Protein AF-A0A7W4VSQ4-F1 (afdb_monomer_lite)

Structure (mmCIF, N/CA/C/O backbone):
data_AF-A0A7W4VSQ4-F1
#
_entry.id   AF-A0A7W4VSQ4-F1
#
loop_
_atom_site.group_PDB
_atom_site.id
_atom_site.type_symbol
_atom_site.label_atom_id
_atom_site.label_alt_id
_atom_site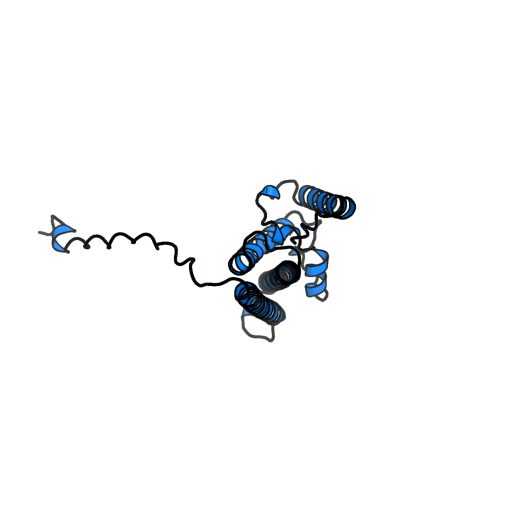.label_comp_id
_atom_site.label_asym_id
_atom_site.label_entity_id
_atom_site.label_seq_id
_atom_site.pdbx_PDB_ins_code
_atom_site.Cartn_x
_atom_site.Cartn_y
_atom_site.Cartn_z
_atom_site.occupancy
_atom_site.B_iso_or_equiv
_atom_site.auth_seq_id
_atom_site.auth_comp_id
_atom_site.auth_asym_id
_atom_site.auth_atom_id
_atom_site.pdbx_PDB_model_num
ATOM 1 N N . MET A 1 1 ? -12.168 12.370 25.755 1.00 36.06 1 MET A N 1
ATOM 2 C CA . MET A 1 1 ? -11.451 13.611 25.397 1.00 36.06 1 MET A CA 1
ATOM 3 C C . MET A 1 1 ? -10.663 13.286 24.144 1.00 36.06 1 MET A C 1
ATOM 5 O O . MET A 1 1 ? -9.810 12.415 24.211 1.00 36.06 1 MET A O 1
ATOM 9 N N . SER A 1 2 ? -11.060 13.847 23.003 1.00 39.19 2 SER A N 1
ATOM 10 C CA . SER A 1 2 ? -10.491 13.521 21.693 1.00 39.19 2 SER A CA 1
ATOM 11 C C . SER A 1 2 ? -9.323 14.455 21.407 1.00 39.19 2 SER A C 1
ATOM 13 O O . SER A 1 2 ? -9.535 15.639 21.157 1.00 39.19 2 SER A O 1
ATOM 15 N N . GLU A 1 3 ? -8.096 13.945 21.452 1.00 37.25 3 GLU A N 1
ATOM 16 C CA . GLU A 1 3 ? -6.948 14.666 20.909 1.00 37.25 3 GLU A CA 1
ATOM 17 C C . GLU A 1 3 ? -6.975 14.516 19.388 1.00 37.25 3 GLU A C 1
ATOM 19 O O . GLU A 1 3 ? -6.529 13.525 18.817 1.00 37.25 3 GLU A O 1
ATOM 24 N N . SER A 1 4 ? -7.555 15.512 18.719 1.00 39.81 4 SER A N 1
ATOM 25 C CA . SER A 1 4 ? -7.281 15.776 17.310 1.00 39.81 4 SER A CA 1
ATOM 26 C C . SER A 1 4 ? -5.786 16.070 17.189 1.00 39.81 4 SER A C 1
ATOM 28 O O . SER A 1 4 ? -5.358 17.202 17.416 1.00 39.81 4 SER A O 1
ATOM 30 N N . THR A 1 5 ? -4.973 15.056 16.888 1.00 46.69 5 THR A N 1
ATOM 31 C CA . THR A 1 5 ? -3.550 15.247 16.596 1.00 46.69 5 THR A CA 1
ATOM 32 C C . THR A 1 5 ? -3.433 15.963 15.256 1.00 46.69 5 THR A C 1
ATOM 34 O O . THR A 1 5 ? -3.358 15.342 14.198 1.00 46.69 5 THR A O 1
ATOM 37 N N . THR A 1 6 ? -3.491 17.291 15.306 1.00 44.62 6 THR A N 1
ATOM 38 C CA . THR A 1 6 ? -3.184 18.159 14.173 1.00 44.62 6 THR A CA 1
ATOM 39 C C . THR A 1 6 ? -1.747 17.854 13.747 1.00 44.62 6 THR A C 1
ATOM 41 O O . THR A 1 6 ? -0.862 17.898 14.609 1.00 44.62 6 THR A O 1
ATOM 44 N N . PRO A 1 7 ? -1.489 17.505 12.475 1.00 54.62 7 PRO A N 1
ATOM 45 C CA . PRO A 1 7 ? -0.131 17.256 12.017 1.00 54.62 7 PRO A CA 1
ATOM 46 C C . PRO A 1 7 ? 0.726 18.492 12.294 1.00 54.62 7 PRO A C 1
ATOM 48 O O . PRO A 1 7 ? 0.293 19.632 12.106 1.00 54.62 7 PRO A O 1
ATOM 51 N N . THR A 1 8 ? 1.935 18.270 12.799 1.00 66.69 8 THR A N 1
ATOM 52 C CA . THR A 1 8 ? 2.868 19.365 13.078 1.00 66.69 8 THR A CA 1
ATOM 53 C C . THR A 1 8 ? 3.244 20.083 11.782 1.00 66.69 8 THR A C 1
ATOM 55 O O . THR A 1 8 ? 3.234 19.498 10.699 1.00 66.69 8 THR A O 1
ATOM 58 N N . TYR A 1 9 ? 3.622 21.358 11.882 1.00 52.44 9 TYR A N 1
ATOM 59 C CA . TYR A 1 9 ? 4.008 22.170 10.721 1.00 52.44 9 TYR A CA 1
ATOM 60 C C . TYR A 1 9 ? 5.146 21.530 9.899 1.00 52.44 9 TYR A C 1
ATOM 62 O O . TYR A 1 9 ? 5.169 21.636 8.678 1.00 52.44 9 TYR A O 1
ATOM 70 N N . ALA A 1 10 ? 6.055 20.808 10.565 1.00 56.34 10 ALA A N 1
ATOM 71 C CA . ALA A 1 10 ? 7.127 20.049 9.923 1.00 56.34 10 ALA A CA 1
ATOM 72 C C . ALA A 1 10 ? 6.601 18.847 9.116 1.00 56.34 10 ALA A C 1
ATOM 74 O O . ALA A 1 10 ? 7.018 18.643 7.982 1.00 56.34 10 ALA A O 1
ATOM 75 N N . GLN A 1 11 ? 5.636 18.097 9.657 1.00 60.97 11 GLN A N 1
ATOM 76 C CA . GLN A 1 11 ? 5.004 16.974 8.953 1.00 60.97 11 GLN A CA 1
ATOM 77 C C . GLN A 1 11 ? 4.194 17.444 7.739 1.00 60.97 11 GLN A C 1
ATOM 79 O O . GLN A 1 11 ? 4.198 16.784 6.705 1.00 60.97 11 GLN A O 1
ATOM 84 N N . LEU A 1 12 ? 3.537 18.604 7.844 1.00 58.97 12 LEU A N 1
ATOM 85 C CA . LEU A 1 12 ? 2.846 19.233 6.717 1.00 58.97 12 LEU A CA 1
ATOM 86 C C . LEU A 1 12 ? 3.823 19.684 5.627 1.00 58.97 12 LEU A C 1
ATOM 88 O O . LEU A 1 12 ? 3.549 19.470 4.452 1.00 58.97 12 LEU A O 1
ATOM 92 N N . ALA A 1 13 ? 4.966 20.265 5.994 1.00 62.06 13 ALA A N 1
ATOM 93 C CA . ALA A 1 13 ? 5.985 20.669 5.028 1.00 62.06 13 ALA A CA 1
ATOM 94 C C . ALA A 1 13 ? 6.596 19.465 4.289 1.00 62.06 13 ALA A C 1
ATOM 96 O O . ALA A 1 13 ? 6.745 19.516 3.071 1.00 62.06 13 ALA A O 1
ATOM 97 N N . GLU A 1 14 ? 6.894 18.370 4.997 1.00 70.94 14 GLU A N 1
ATOM 98 C CA . GLU A 1 14 ? 7.365 17.121 4.378 1.00 70.94 14 GLU A CA 1
ATOM 99 C C . GLU A 1 14 ? 6.318 16.516 3.434 1.00 70.94 14 GLU A C 1
ATOM 101 O O . GLU A 1 14 ? 6.655 16.073 2.337 1.00 70.94 14 GLU A O 1
ATOM 106 N N . TYR A 1 15 ? 5.045 16.527 3.834 1.00 64.88 15 TYR A N 1
ATOM 107 C CA . TYR A 1 15 ? 3.945 16.026 3.013 1.00 64.88 15 TYR A CA 1
ATOM 108 C C . TYR A 1 15 ? 3.733 16.868 1.749 1.00 64.88 15 TYR A C 1
ATOM 110 O O . TYR A 1 15 ? 3.623 16.325 0.656 1.00 64.88 15 TYR A O 1
ATOM 118 N N . LEU A 1 16 ? 3.748 18.198 1.869 1.00 67.50 16 LEU A N 1
ATOM 119 C CA . LEU A 1 16 ? 3.624 19.098 0.721 1.00 67.50 16 LEU A CA 1
ATOM 120 C C . LEU A 1 16 ? 4.821 18.988 -0.229 1.00 67.50 16 LEU A C 1
ATOM 122 O O . LEU A 1 16 ? 4.633 19.023 -1.441 1.00 67.50 16 LEU A O 1
ATOM 126 N N . ALA A 1 17 ? 6.036 18.814 0.298 1.00 73.69 17 ALA A N 1
ATOM 127 C CA . ALA A 1 17 ? 7.220 18.566 -0.521 1.00 73.69 17 ALA A CA 1
ATOM 128 C C . ALA A 1 17 ? 7.110 17.239 -1.287 1.00 73.69 17 ALA A C 1
ATOM 130 O O . ALA A 1 17 ? 7.460 17.181 -2.462 1.00 73.69 17 ALA A O 1
ATOM 131 N N . TYR A 1 18 ? 6.571 16.199 -0.647 1.00 71.88 18 TYR A N 1
ATOM 132 C CA . TYR A 1 18 ? 6.299 14.918 -1.295 1.00 71.88 18 TYR A CA 1
ATOM 133 C C . TYR A 1 18 ? 5.251 15.041 -2.409 1.00 71.88 18 TYR A C 1
ATOM 135 O O . TYR A 1 18 ? 5.489 14.571 -3.518 1.00 71.88 18 TYR A O 1
ATOM 143 N N . LEU A 1 19 ? 4.130 15.726 -2.161 1.00 69.06 19 LEU A N 1
ATOM 144 C CA . LEU A 1 19 ? 3.108 15.964 -3.188 1.00 69.06 19 LEU A CA 1
ATOM 145 C C . LEU A 1 19 ? 3.643 16.795 -4.360 1.00 69.06 19 LEU A C 1
ATOM 147 O O . LEU A 1 19 ? 3.377 16.469 -5.512 1.00 69.06 19 LEU A O 1
ATOM 151 N N . ALA A 1 20 ? 4.433 17.835 -4.081 1.00 70.44 20 ALA A N 1
ATOM 152 C CA . ALA A 1 20 ? 5.068 18.639 -5.121 1.00 70.44 20 ALA A CA 1
ATOM 153 C C . ALA A 1 20 ? 6.038 17.803 -5.969 1.00 70.44 20 ALA A C 1
ATOM 155 O O . ALA A 1 20 ? 6.054 17.934 -7.189 1.00 70.44 20 ALA A O 1
ATOM 156 N N . GLN A 1 21 ? 6.797 16.905 -5.336 1.00 73.75 21 GLN A N 1
ATOM 157 C CA . GLN A 1 21 ? 7.674 15.974 -6.038 1.00 73.75 21 GLN A CA 1
ATOM 158 C C . GLN A 1 21 ? 6.876 15.004 -6.925 1.00 73.75 21 GLN A C 1
ATOM 160 O O . GLN A 1 21 ? 7.258 14.779 -8.068 1.00 73.75 21 GLN A O 1
ATOM 165 N N . LEU A 1 22 ? 5.748 14.467 -6.445 1.00 67.56 22 LEU A N 1
ATOM 166 C CA . LEU A 1 22 ? 4.870 13.605 -7.248 1.00 67.56 22 LEU A CA 1
ATOM 167 C C . LEU A 1 22 ? 4.253 14.342 -8.448 1.00 67.56 22 LEU A C 1
ATOM 169 O O . LEU A 1 22 ? 4.159 13.773 -9.537 1.00 67.56 22 LEU A O 1
ATOM 173 N N . ALA A 1 23 ? 3.849 15.600 -8.266 1.00 69.00 23 ALA A N 1
ATOM 174 C CA . ALA A 1 23 ? 3.299 16.425 -9.340 1.00 69.00 23 ALA A CA 1
ATOM 175 C C . ALA A 1 23 ? 4.349 16.729 -10.425 1.00 69.00 23 ALA A C 1
ATOM 177 O O . ALA A 1 23 ? 4.034 16.686 -11.614 1.00 69.00 23 ALA A O 1
ATOM 178 N N . ASP A 1 24 ? 5.596 16.984 -10.016 1.00 73.00 24 ASP A N 1
ATOM 179 C CA . ASP A 1 24 ? 6.728 17.213 -10.922 1.00 73.00 24 ASP A CA 1
ATOM 180 C C . ASP A 1 24 ? 7.082 15.941 -11.712 1.00 73.00 24 ASP A C 1
ATOM 182 O O . ASP A 1 24 ? 7.164 15.972 -12.938 1.00 73.00 24 ASP A O 1
ATOM 186 N N . ILE A 1 25 ? 7.169 14.793 -11.027 1.00 67.56 25 ILE A N 1
ATOM 187 C CA . ILE A 1 25 ? 7.452 13.481 -11.636 1.00 67.56 25 ILE A CA 1
ATOM 188 C C . ILE A 1 25 ? 6.402 13.097 -12.685 1.00 67.56 25 ILE A C 1
ATOM 190 O O . ILE A 1 25 ? 6.727 12.600 -13.762 1.00 67.56 25 ILE A O 1
ATOM 194 N N . THR A 1 26 ? 5.125 13.302 -12.370 1.00 64.12 26 THR A N 1
ATOM 195 C CA . THR A 1 26 ? 4.031 12.927 -13.275 1.00 64.12 26 THR A CA 1
ATOM 196 C C . THR A 1 26 ? 3.826 13.934 -14.402 1.00 64.12 26 THR A C 1
ATOM 198 O O . THR A 1 26 ? 2.997 13.689 -15.273 1.00 64.12 26 THR A O 1
ATOM 201 N N . GLY A 1 27 ? 4.522 15.078 -14.400 1.00 65.06 27 GLY A N 1
ATOM 202 C CA . GLY A 1 27 ? 4.295 16.155 -15.366 1.00 65.06 27 GLY A CA 1
ATOM 203 C C . GLY A 1 27 ? 2.845 16.661 -15.383 1.00 65.06 27 GLY A C 1
ATOM 204 O O . GLY A 1 27 ? 2.387 17.164 -16.409 1.00 65.06 27 GLY A O 1
ATOM 205 N N . GLY A 1 28 ? 2.100 16.474 -14.285 1.00 65.00 28 GLY A N 1
ATOM 206 C CA . GLY A 1 28 ? 0.665 16.761 -14.200 1.00 65.00 28 GLY A CA 1
ATOM 207 C C . GLY A 1 28 ? -0.257 15.752 -14.901 1.00 65.00 28 GLY A C 1
ATOM 208 O O . GLY A 1 28 ? -1.430 16.053 -15.099 1.00 65.00 28 GLY A O 1
ATOM 209 N N . LEU A 1 29 ? 0.239 14.570 -15.289 1.00 61.88 29 LEU A N 1
ATOM 210 C CA . LEU A 1 29 ? -0.570 13.505 -15.905 1.00 61.88 29 LEU A CA 1
ATOM 211 C C . LEU A 1 29 ? -1.541 12.832 -14.925 1.00 61.88 29 LEU A C 1
ATOM 213 O O . LEU A 1 29 ? -2.496 12.192 -15.362 1.00 61.88 29 LEU A O 1
ATOM 217 N N . VAL A 1 30 ? -1.299 12.964 -13.620 1.00 65.38 30 VAL A N 1
ATOM 218 C CA . VAL A 1 30 ? -2.149 12.410 -12.563 1.00 65.38 30 VAL A CA 1
ATOM 219 C C . VAL A 1 30 ? -2.664 13.553 -11.703 1.00 65.38 30 VAL A C 1
ATOM 221 O O . VAL A 1 30 ? -1.874 14.323 -11.157 1.00 65.38 30 VAL A O 1
ATOM 224 N N . ASP A 1 31 ? -3.987 13.646 -11.573 1.00 72.06 31 ASP A N 1
ATOM 225 C CA . ASP A 1 31 ? -4.608 14.575 -10.638 1.00 72.06 31 ASP A CA 1
ATOM 226 C C . ASP A 1 31 ? -4.473 14.016 -9.215 1.00 72.06 31 ASP A C 1
ATOM 228 O O . ASP A 1 31 ? -5.131 13.046 -8.830 1.00 72.06 31 ASP A O 1
ATOM 232 N N . LEU A 1 32 ? -3.543 14.584 -8.444 1.00 70.06 32 LEU A N 1
ATOM 233 C CA . LEU A 1 32 ? -3.287 14.152 -7.070 1.00 70.06 32 LEU A CA 1
ATOM 234 C C . LEU A 1 32 ? -4.458 14.488 -6.136 1.00 70.06 32 LEU A C 1
ATOM 236 O O . LEU A 1 32 ? -4.583 13.842 -5.094 1.00 70.06 32 LEU A O 1
ATOM 240 N N . ASP A 1 33 ? -5.323 15.441 -6.505 1.00 72.19 33 ASP A N 1
ATOM 241 C CA . ASP A 1 33 ? -6.517 15.784 -5.725 1.00 72.19 33 ASP A CA 1
ATOM 242 C C . ASP A 1 33 ? -7.585 14.674 -5.803 1.00 72.19 33 ASP A C 1
ATOM 244 O O . ASP A 1 33 ? -8.390 14.521 -4.879 1.00 72.19 33 ASP A O 1
ATOM 248 N N . ASP A 1 34 ? -7.542 13.840 -6.848 1.00 77.50 34 ASP A N 1
ATOM 249 C CA . ASP A 1 34 ? -8.420 12.676 -7.025 1.00 77.50 34 ASP A CA 1
ATOM 250 C C . ASP A 1 34 ? -7.911 11.414 -6.300 1.00 77.50 34 ASP A C 1
ATOM 252 O O . ASP A 1 34 ? -8.609 10.391 -6.227 1.00 77.50 34 ASP A O 1
ATOM 256 N N . MET A 1 35 ? -6.696 11.454 -5.743 1.00 79.81 35 MET A N 1
ATOM 257 C CA . MET A 1 35 ? -6.125 10.313 -5.034 1.00 79.81 35 MET A CA 1
ATOM 258 C C . MET A 1 35 ? -6.714 10.144 -3.634 1.00 79.81 35 MET A C 1
ATOM 260 O O . MET A 1 35 ? -6.972 11.094 -2.892 1.00 79.81 35 MET A O 1
ATOM 264 N N . ARG A 1 36 ? -6.874 8.883 -3.223 1.00 81.88 36 ARG A N 1
ATOM 265 C CA . ARG A 1 36 ? -7.340 8.552 -1.874 1.00 81.88 36 ARG A CA 1
ATOM 266 C C . ARG A 1 36 ? -6.368 9.058 -0.793 1.00 81.88 36 ARG A C 1
ATOM 268 O O . ARG A 1 36 ? -5.167 8.796 -0.903 1.00 81.88 36 ARG A O 1
ATOM 275 N N . PRO A 1 37 ? -6.851 9.685 0.303 1.00 82.00 37 PRO A N 1
ATOM 276 C CA . PRO A 1 37 ? -5.986 10.238 1.351 1.00 82.00 37 PRO A CA 1
ATOM 277 C C . PRO A 1 37 ? -5.006 9.224 1.954 1.00 82.00 37 PRO A C 1
ATOM 279 O O . PRO A 1 37 ? -3.841 9.547 2.168 1.00 82.00 37 PRO A O 1
ATOM 282 N N . LEU A 1 38 ? -5.453 7.982 2.180 1.00 82.94 38 LEU A N 1
ATOM 283 C CA . LEU A 1 38 ? -4.597 6.907 2.698 1.00 82.94 38 LEU A CA 1
ATOM 284 C C . LEU A 1 38 ? -3.517 6.472 1.701 1.00 82.94 38 LEU A C 1
ATOM 286 O O . LEU A 1 38 ? -2.456 5.999 2.105 1.00 82.94 38 LEU A O 1
ATOM 290 N N . ALA A 1 39 ? -3.780 6.620 0.404 1.00 82.81 39 ALA A N 1
ATOM 291 C CA . ALA A 1 39 ? -2.828 6.279 -0.640 1.00 82.81 39 ALA A CA 1
ATOM 292 C C . ALA A 1 39 ? -1.639 7.255 -0.606 1.00 82.81 39 ALA A C 1
ATOM 294 O O . ALA A 1 39 ? -0.486 6.830 -0.639 1.00 82.81 39 ALA A O 1
ATOM 295 N N . LEU A 1 40 ? -1.912 8.551 -0.427 1.00 82.25 40 LEU A N 1
ATOM 296 C CA . LEU A 1 40 ? -0.892 9.605 -0.351 1.00 82.25 40 LEU A CA 1
ATOM 297 C C . LEU A 1 40 ? 0.047 9.470 0.862 1.00 82.25 40 LEU A C 1
ATOM 299 O O . LEU A 1 40 ? 1.135 10.042 0.874 1.00 82.25 40 LEU A O 1
ATOM 303 N N . GLU A 1 41 ? -0.332 8.692 1.877 1.00 84.12 41 GLU A N 1
ATOM 304 C CA . GLU A 1 41 ? 0.523 8.394 3.033 1.00 84.12 41 GLU A CA 1
ATOM 305 C C . GLU A 1 41 ? 1.533 7.267 2.781 1.00 84.12 41 GLU A C 1
ATOM 307 O O . GLU A 1 41 ? 2.501 7.110 3.536 1.00 84.12 41 GLU A O 1
ATOM 312 N N . VAL A 1 42 ? 1.342 6.472 1.726 1.00 83.88 42 VAL A N 1
ATOM 313 C CA . VAL A 1 42 ? 2.263 5.394 1.371 1.00 83.88 42 VAL A CA 1
ATOM 314 C C . VAL A 1 42 ? 3.508 5.988 0.722 1.00 83.88 42 VAL A C 1
ATOM 316 O O . VAL A 1 42 ? 3.466 6.588 -0.350 1.00 83.88 42 VAL A O 1
ATOM 319 N N . ARG A 1 43 ? 4.659 5.784 1.369 1.00 83.62 43 ARG A N 1
ATOM 320 C CA . ARG A 1 43 ? 5.957 6.235 0.854 1.00 83.62 43 ARG A CA 1
ATOM 321 C C . ARG A 1 43 ? 6.501 5.252 -0.181 1.00 83.62 43 ARG A C 1
ATOM 323 O O . ARG A 1 43 ? 6.631 4.062 0.113 1.00 83.62 43 ARG A O 1
ATOM 330 N N . LEU A 1 44 ? 6.962 5.763 -1.328 1.00 81.06 44 LEU A N 1
ATOM 331 C CA . LEU A 1 44 ? 7.635 4.973 -2.374 1.00 81.06 44 LEU A CA 1
ATOM 332 C C . LEU A 1 44 ? 8.783 4.112 -1.817 1.00 81.06 44 LEU A C 1
ATOM 334 O O . LEU A 1 44 ? 8.929 2.947 -2.181 1.00 81.06 44 LEU A O 1
ATOM 338 N N . ALA A 1 45 ? 9.572 4.657 -0.885 1.00 81.56 45 ALA A N 1
ATOM 339 C CA . ALA A 1 45 ? 10.669 3.936 -0.239 1.00 81.56 45 ALA A CA 1
ATOM 340 C C . ALA A 1 45 ? 10.206 2.672 0.510 1.00 81.56 45 ALA A C 1
ATOM 342 O O . ALA A 1 45 ? 10.917 1.668 0.503 1.00 81.56 45 ALA A O 1
ATOM 343 N N . SER A 1 46 ? 9.013 2.689 1.117 1.00 84.19 46 SER A N 1
ATOM 344 C CA . SER A 1 46 ? 8.457 1.528 1.821 1.00 84.19 46 SER A CA 1
ATOM 345 C C . SER A 1 46 ? 8.068 0.415 0.845 1.00 84.19 46 SER A C 1
ATOM 347 O O . SER A 1 46 ? 8.334 -0.753 1.119 1.00 84.19 46 SER A O 1
ATOM 349 N N . VAL A 1 47 ? 7.516 0.766 -0.322 1.00 84.38 47 VAL A N 1
ATOM 350 C CA . VAL A 1 47 ? 7.213 -0.199 -1.394 1.00 84.38 47 VAL A CA 1
ATOM 351 C C . VAL A 1 47 ? 8.511 -0.755 -1.992 1.00 84.38 47 VAL A C 1
ATOM 353 O O . VAL A 1 47 ? 8.671 -1.970 -2.101 1.00 84.38 47 VAL A O 1
ATOM 356 N N . LYS A 1 48 ? 9.494 0.111 -2.281 1.00 83.94 48 LYS A N 1
ATOM 357 C CA . LYS A 1 48 ? 10.832 -0.297 -2.750 1.00 83.94 48 LYS A CA 1
ATOM 358 C C . LYS A 1 48 ? 11.524 -1.251 -1.775 1.00 83.94 48 LYS A C 1
ATOM 360 O O . LYS A 1 48 ? 12.124 -2.228 -2.211 1.00 83.94 48 LYS A O 1
ATOM 365 N N . ALA A 1 49 ? 11.412 -1.022 -0.466 1.00 85.00 49 ALA A N 1
ATOM 366 C CA . ALA A 1 49 ? 11.992 -1.906 0.544 1.00 85.00 49 ALA A CA 1
ATOM 367 C C . ALA A 1 49 ? 11.406 -3.330 0.491 1.00 85.00 49 ALA A C 1
ATOM 369 O O . ALA A 1 49 ? 12.147 -4.303 0.634 1.00 85.00 49 ALA A O 1
ATOM 370 N N . LEU A 1 50 ? 10.104 -3.471 0.215 1.00 84.50 50 LEU A N 1
ATOM 371 C CA . LEU A 1 50 ? 9.460 -4.779 0.036 1.00 84.50 50 LEU A CA 1
ATOM 372 C C . LEU A 1 50 ? 9.874 -5.480 -1.261 1.00 84.50 50 LEU A C 1
ATOM 374 O O . LEU A 1 50 ? 9.758 -6.703 -1.353 1.00 84.50 50 L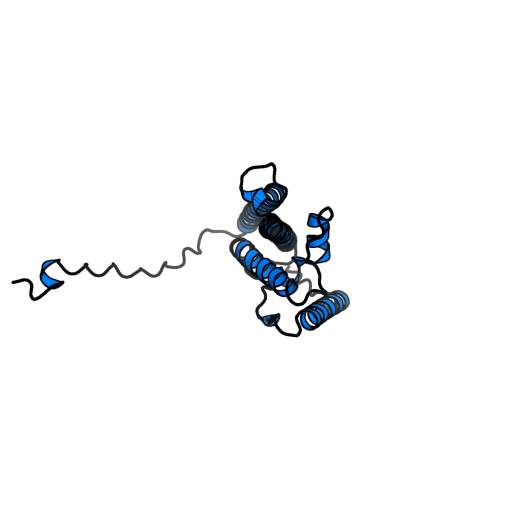EU A O 1
ATOM 378 N N . LEU A 1 51 ? 10.393 -4.735 -2.236 1.00 82.62 51 LEU A N 1
ATOM 379 C CA . LEU A 1 51 ? 10.776 -5.222 -3.561 1.00 82.62 51 LEU A CA 1
ATOM 380 C C . LEU A 1 51 ? 12.296 -5.247 -3.784 1.00 82.62 51 LEU A C 1
ATOM 382 O O . LEU A 1 51 ? 12.739 -5.643 -4.850 1.00 82.62 51 LEU A O 1
ATOM 386 N N . TYR A 1 52 ? 13.104 -4.929 -2.765 1.00 67.75 52 TYR A N 1
ATOM 387 C CA . TYR A 1 52 ? 14.553 -4.654 -2.839 1.00 67.75 52 TYR A CA 1
ATOM 388 C C . TYR A 1 52 ? 15.416 -5.659 -3.632 1.00 67.75 52 TYR A C 1
ATOM 390 O O . TYR A 1 52 ? 16.460 -5.291 -4.160 1.00 67.75 52 TYR A O 1
ATOM 398 N N . ALA A 1 53 ? 15.003 -6.924 -3.749 1.00 62.19 53 ALA A N 1
ATOM 399 C CA . ALA A 1 53 ? 15.738 -7.921 -4.536 1.00 62.19 53 ALA A CA 1
ATOM 400 C C . ALA A 1 53 ? 15.465 -7.849 -6.056 1.00 62.19 53 ALA A C 1
ATOM 402 O O . ALA A 1 53 ? 16.068 -8.603 -6.817 1.00 62.19 53 ALA A O 1
ATOM 403 N N . ARG A 1 54 ? 14.543 -6.990 -6.500 1.00 65.38 54 ARG A N 1
ATOM 404 C CA . ARG A 1 54 ? 14.094 -6.837 -7.885 1.00 65.38 54 ARG A CA 1
ATOM 405 C C . ARG A 1 54 ? 14.138 -5.352 -8.256 1.00 65.38 54 ARG A C 1
ATOM 407 O O . ARG A 1 54 ? 13.498 -4.523 -7.615 1.00 65.38 54 ARG A O 1
ATOM 414 N N . GLN A 1 55 ? 14.899 -5.010 -9.292 1.00 64.19 55 GLN A N 1
ATOM 415 C CA . GLN A 1 55 ? 14.828 -3.689 -9.917 1.00 64.19 55 GLN A CA 1
ATOM 416 C C . GLN A 1 55 ? 13.591 -3.692 -10.819 1.00 64.19 55 GLN A C 1
ATOM 418 O O . GLN A 1 55 ? 13.579 -4.387 -11.829 1.00 64.19 55 GLN A O 1
ATOM 423 N N . SER A 1 56 ? 12.519 -3.027 -10.387 1.00 64.25 56 SER A N 1
ATOM 424 C CA . SER A 1 56 ? 11.295 -2.869 -11.177 1.00 64.25 56 SER A CA 1
ATOM 425 C C . SER A 1 56 ? 11.233 -1.449 -11.717 1.00 64.25 56 SER A C 1
ATOM 427 O O . SER A 1 56 ? 11.224 -0.502 -10.928 1.00 64.25 56 SER A O 1
ATOM 429 N N . ASP A 1 57 ? 11.145 -1.319 -13.039 1.00 69.69 57 ASP A N 1
ATOM 430 C CA . ASP A 1 57 ? 11.051 -0.029 -13.733 1.00 69.69 57 ASP A CA 1
ATOM 431 C C . ASP A 1 57 ? 9.763 0.730 -13.363 1.00 69.69 57 ASP A C 1
ATOM 433 O O . ASP A 1 57 ? 9.720 1.952 -13.437 1.00 69.69 57 ASP A O 1
ATOM 437 N N . ILE A 1 58 ? 8.739 0.020 -12.865 1.00 66.44 58 ILE A N 1
ATOM 438 C CA . ILE A 1 58 ? 7.484 0.591 -12.338 1.00 66.44 58 ILE A CA 1
ATOM 439 C C . ILE A 1 58 ? 7.731 1.495 -11.120 1.00 66.44 58 ILE A C 1
ATOM 441 O O . ILE A 1 58 ? 6.965 2.413 -10.845 1.00 66.44 58 ILE A O 1
ATOM 445 N N . LEU A 1 59 ? 8.804 1.241 -10.365 1.00 69.44 59 LEU A N 1
ATOM 446 C CA . LEU A 1 59 ? 9.172 2.032 -9.188 1.00 69.44 59 LEU A CA 1
ATOM 447 C C . LEU A 1 59 ? 10.158 3.157 -9.515 1.00 69.44 59 LEU A C 1
ATOM 449 O O . LEU A 1 59 ? 10.595 3.868 -8.597 1.00 69.44 59 LEU A O 1
ATOM 453 N N . ASP A 1 60 ? 10.582 3.275 -10.771 1.00 74.62 60 ASP A N 1
ATOM 454 C CA . ASP A 1 60 ? 11.471 4.344 -11.178 1.00 74.62 60 ASP A CA 1
ATOM 455 C C . ASP A 1 60 ? 10.684 5.654 -11.262 1.00 74.62 60 ASP A C 1
ATOM 457 O O . ASP A 1 60 ? 9.773 5.815 -12.067 1.00 74.62 60 ASP A O 1
ATOM 461 N N . GLN A 1 61 ? 11.034 6.580 -10.372 1.00 68.12 61 GLN A N 1
ATOM 462 C CA . GLN A 1 61 ? 10.385 7.883 -10.274 1.00 68.12 61 GLN A CA 1
ATOM 463 C C . GLN A 1 61 ? 10.806 8.812 -11.415 1.00 68.12 61 GLN A C 1
ATOM 465 O O . GLN A 1 61 ? 10.132 9.798 -11.664 1.00 68.12 61 GLN A O 1
ATOM 470 N N . ASP A 1 62 ? 11.902 8.502 -12.108 1.00 68.62 62 ASP A N 1
ATOM 471 C CA . ASP A 1 62 ? 12.346 9.266 -13.271 1.00 68.62 62 ASP A CA 1
ATOM 472 C C . ASP A 1 62 ? 11.714 8.709 -14.568 1.00 68.62 62 ASP A C 1
ATOM 474 O O . ASP A 1 62 ? 11.827 9.308 -15.640 1.00 68.62 62 ASP A O 1
ATOM 478 N N . ASN A 1 63 ? 11.000 7.575 -14.480 1.00 71.62 63 ASN A N 1
ATOM 479 C CA . ASN A 1 63 ? 10.294 6.951 -15.593 1.00 71.62 63 ASN A CA 1
ATOM 480 C C . ASN A 1 63 ? 8.847 7.457 -15.686 1.00 71.62 63 ASN A C 1
ATOM 482 O O . ASN A 1 63 ? 7.911 6.877 -15.131 1.00 71.62 63 ASN A O 1
ATOM 486 N N . VAL A 1 64 ? 8.671 8.531 -16.453 1.00 66.38 64 VAL A N 1
ATOM 487 C CA . VAL A 1 64 ? 7.384 9.217 -16.666 1.00 66.38 64 VAL A CA 1
ATOM 488 C C . VAL A 1 64 ? 6.312 8.306 -17.288 1.00 66.38 64 VAL A C 1
ATOM 490 O O . VAL A 1 64 ? 5.123 8.552 -17.109 1.00 66.38 64 VAL A O 1
ATOM 493 N N . GLU A 1 65 ? 6.695 7.235 -17.989 1.00 67.19 65 GLU A N 1
ATOM 494 C CA . GLU A 1 65 ? 5.738 6.301 -18.599 1.00 67.19 65 GLU A CA 1
ATOM 495 C C . GLU A 1 65 ? 5.201 5.273 -17.596 1.00 67.19 65 GLU A C 1
ATOM 497 O O . GLU A 1 65 ? 4.040 4.877 -17.675 1.00 67.19 65 GLU A O 1
ATOM 502 N N . GLN A 1 66 ? 6.033 4.837 -16.648 1.00 71.25 66 GLN A N 1
ATOM 503 C CA . GLN A 1 66 ? 5.712 3.734 -15.736 1.00 71.25 66 GLN A CA 1
ATOM 504 C C . GLN A 1 66 ? 5.292 4.208 -14.340 1.00 71.25 66 GLN A C 1
ATOM 506 O O . GLN A 1 66 ? 4.530 3.527 -13.655 1.00 71.25 66 GLN A O 1
ATOM 511 N N . PHE A 1 67 ? 5.732 5.390 -13.906 1.00 73.50 67 PHE A N 1
ATOM 512 C CA . PHE A 1 67 ? 5.365 5.924 -12.596 1.00 73.50 67 PHE A CA 1
ATOM 513 C C . PHE A 1 67 ? 3.858 6.224 -12.430 1.00 73.50 67 PHE A C 1
ATOM 515 O O . PHE A 1 67 ? 3.322 5.964 -11.349 1.00 73.50 67 PHE A O 1
ATOM 522 N N . PRO A 1 68 ? 3.112 6.686 -13.458 1.00 80.56 68 PRO A N 1
ATOM 523 C CA . PRO A 1 68 ? 1.656 6.801 -13.361 1.00 80.56 68 PRO A CA 1
ATOM 524 C C . PRO A 1 68 ? 0.971 5.465 -13.044 1.00 80.56 68 PRO A C 1
ATOM 526 O O . PRO A 1 68 ? 0.039 5.431 -12.243 1.00 80.56 68 PRO A O 1
ATOM 529 N N . PHE A 1 69 ? 1.488 4.351 -13.576 1.00 80.31 69 PHE A N 1
ATOM 530 C CA . PHE A 1 69 ? 0.974 3.015 -13.267 1.00 80.31 69 PHE A CA 1
ATOM 531 C C . PHE A 1 69 ? 1.137 2.675 -11.777 1.00 80.31 69 PHE A C 1
ATOM 533 O O . PHE A 1 69 ? 0.225 2.128 -11.161 1.00 80.31 69 PHE A O 1
ATOM 540 N N . PHE A 1 70 ? 2.248 3.072 -11.145 1.00 82.88 70 PHE A N 1
ATOM 541 C CA . PHE A 1 70 ? 2.409 2.943 -9.693 1.00 82.88 70 PHE A CA 1
ATOM 542 C C . PHE A 1 70 ? 1.319 3.698 -8.911 1.00 82.88 70 PHE A C 1
ATOM 544 O O . PHE A 1 70 ? 0.771 3.154 -7.948 1.00 82.88 70 PHE A O 1
ATOM 551 N N . LEU A 1 71 ? 0.975 4.922 -9.324 1.00 84.50 71 LEU A N 1
ATOM 552 C CA . LEU A 1 71 ? -0.058 5.727 -8.663 1.00 84.50 71 LEU A CA 1
ATOM 553 C C . LEU A 1 71 ? -1.462 5.141 -8.850 1.00 84.50 71 LEU A C 1
ATOM 555 O O . LEU A 1 71 ? -2.244 5.125 -7.898 1.00 84.50 71 LEU A O 1
ATOM 559 N N . GLU A 1 72 ? -1.763 4.597 -10.030 1.00 86.31 72 GLU A N 1
ATOM 560 C CA . GLU A 1 72 ? -3.015 3.877 -10.288 1.00 86.31 72 GLU A CA 1
ATOM 561 C C . GLU A 1 72 ? -3.161 2.648 -9.383 1.00 86.31 72 GLU A C 1
ATOM 563 O O . GLU A 1 72 ? -4.201 2.474 -8.742 1.00 86.31 72 GLU A O 1
ATOM 568 N N . LEU A 1 73 ? -2.108 1.829 -9.265 1.00 87.94 73 LEU A N 1
ATOM 569 C CA . LEU A 1 73 ? -2.092 0.667 -8.370 1.00 87.94 73 LEU A CA 1
ATOM 570 C C . LEU A 1 73 ? -2.313 1.077 -6.913 1.00 87.94 73 LEU A C 1
ATOM 572 O O . LEU A 1 73 ? -3.092 0.459 -6.186 1.00 87.94 73 LEU A O 1
ATOM 576 N N . LEU A 1 74 ? -1.639 2.140 -6.486 1.00 88.62 74 LEU A N 1
ATOM 577 C CA . LEU A 1 74 ? -1.722 2.673 -5.135 1.00 88.62 74 LEU A CA 1
ATOM 578 C C . LEU A 1 74 ? -3.122 3.208 -4.814 1.00 88.62 74 LEU A C 1
ATOM 580 O O . LEU A 1 74 ? -3.658 2.901 -3.747 1.00 88.62 74 LEU A O 1
ATOM 584 N N . ASN A 1 75 ? -3.762 3.900 -5.756 1.00 89.38 75 ASN A N 1
ATOM 585 C CA . ASN A 1 75 ? -5.147 4.339 -5.615 1.00 89.38 75 ASN A CA 1
ATOM 586 C C . ASN A 1 75 ? -6.130 3.152 -5.598 1.00 89.38 75 ASN A C 1
ATOM 588 O O . ASN A 1 75 ? -7.034 3.103 -4.763 1.00 89.38 75 ASN A O 1
ATOM 592 N N . GLY A 1 76 ? -5.931 2.164 -6.475 1.00 87.56 76 GLY A N 1
ATOM 593 C CA . GLY A 1 76 ? -6.773 0.969 -6.562 1.00 87.56 76 GLY A CA 1
ATOM 594 C C . GLY A 1 76 ? -6.748 0.126 -5.285 1.00 87.56 76 GLY A C 1
ATOM 595 O O . GLY A 1 76 ? -7.800 -0.230 -4.755 1.00 87.56 76 GLY A O 1
ATOM 596 N N . VAL A 1 77 ? -5.560 -0.136 -4.734 1.00 91.06 77 VAL A N 1
ATOM 597 C CA . VAL A 1 77 ? -5.413 -0.876 -3.467 1.00 91.06 77 VAL A CA 1
ATOM 598 C C . VAL A 1 77 ? -5.970 -0.069 -2.289 1.00 91.06 77 VAL A C 1
ATOM 600 O O . VAL A 1 77 ? -6.580 -0.639 -1.382 1.00 91.06 77 VAL A O 1
ATOM 603 N N . ALA A 1 78 ? -5.822 1.260 -2.296 1.00 89.50 78 ALA A N 1
ATOM 604 C CA . ALA A 1 78 ? -6.398 2.109 -1.257 1.00 89.50 78 ALA A CA 1
ATOM 605 C C . ALA A 1 78 ? -7.930 2.009 -1.194 1.00 89.50 78 ALA A C 1
ATOM 607 O O . ALA A 1 78 ? -8.475 1.964 -0.095 1.00 89.50 78 ALA A O 1
ATOM 608 N N . VAL A 1 79 ? -8.627 1.889 -2.332 1.00 90.94 79 VAL A N 1
ATOM 609 C CA . VAL A 1 79 ? -10.089 1.672 -2.364 1.00 90.94 79 VAL A CA 1
ATOM 610 C C . VAL A 1 79 ? -10.489 0.389 -1.630 1.00 90.94 79 VAL A C 1
ATOM 612 O O . VAL A 1 79 ? -11.472 0.379 -0.885 1.00 90.94 79 VAL A O 1
ATOM 615 N N . GLU A 1 80 ? -9.724 -0.690 -1.802 1.00 89.75 80 GLU A N 1
ATOM 616 C CA . GLU A 1 80 ? -9.989 -1.958 -1.119 1.00 89.75 80 GLU A CA 1
ATOM 617 C C . GLU A 1 80 ? -9.823 -1.819 0.400 1.00 89.75 80 GLU A C 1
ATOM 619 O O . GLU A 1 80 ? -10.690 -2.247 1.164 1.00 89.75 80 GLU A O 1
ATOM 624 N N . VAL A 1 81 ? -8.760 -1.153 0.851 1.00 88.62 81 VAL A N 1
ATOM 625 C CA . VAL A 1 81 ? -8.505 -0.925 2.282 1.00 88.62 81 VAL A CA 1
ATOM 626 C C . VAL A 1 81 ? -9.537 0.032 2.894 1.00 88.62 81 VAL A C 1
ATOM 628 O O . VAL A 1 81 ? -10.065 -0.244 3.974 1.00 88.62 81 VAL A O 1
ATOM 631 N N . GLU A 1 82 ? -9.909 1.105 2.189 1.00 89.12 82 GLU A N 1
ATOM 632 C CA . GLU A 1 82 ? -10.950 2.048 2.622 1.00 89.12 82 GLU A CA 1
ATOM 633 C C . GLU A 1 82 ? -12.314 1.378 2.806 1.00 89.12 82 GLU A C 1
ATOM 635 O O . GLU A 1 82 ? -13.078 1.786 3.683 1.00 89.12 82 GLU A O 1
ATOM 640 N N . SER A 1 83 ? -12.623 0.328 2.038 1.00 86.12 83 SER A N 1
ATOM 641 C CA . SER A 1 83 ? -13.866 -0.434 2.216 1.00 86.12 83 SER A CA 1
ATOM 642 C C . SER A 1 83 ? -13.970 -1.109 3.593 1.00 86.12 83 SER A C 1
ATOM 644 O O . SER A 1 83 ? -15.073 -1.395 4.060 1.00 86.12 83 SER A O 1
ATOM 646 N N . VAL A 1 84 ? -12.830 -1.328 4.258 1.00 85.75 84 VAL A N 1
ATOM 647 C CA . VAL A 1 84 ? -12.734 -1.923 5.597 1.00 85.75 84 VAL A CA 1
ATOM 648 C C . VAL A 1 84 ? -12.619 -0.850 6.678 1.00 85.75 84 VAL A C 1
ATOM 650 O O . VAL A 1 84 ? -13.264 -0.955 7.719 1.00 85.75 84 VAL A O 1
ATOM 653 N N . THR A 1 85 ? -11.793 0.175 6.460 1.00 84.88 85 THR A N 1
ATOM 654 C CA . THR A 1 85 ? -11.443 1.158 7.502 1.00 84.88 85 THR A CA 1
ATOM 655 C C . THR A 1 85 ? -12.258 2.450 7.456 1.00 84.88 85 THR A C 1
ATOM 657 O O . THR A 1 85 ? -12.197 3.241 8.397 1.00 84.88 85 THR A O 1
ATOM 660 N N . GLY A 1 86 ? -12.989 2.691 6.367 1.00 83.62 86 GLY A N 1
ATOM 661 C CA . GLY A 1 86 ? -13.518 4.005 6.004 1.00 83.62 86 GLY A CA 1
ATOM 662 C C . GLY A 1 86 ? -12.454 4.907 5.362 1.00 83.62 86 GLY A C 1
ATOM 663 O O . GLY A 1 86 ? -11.257 4.637 5.448 1.00 83.62 86 GLY A O 1
ATOM 664 N N . THR A 1 87 ? -12.900 5.996 4.726 1.00 78.81 87 THR A N 1
ATOM 665 C CA . THR A 1 87 ? -12.066 6.923 3.925 1.00 78.81 87 THR A CA 1
ATOM 666 C C . THR A 1 87 ? -11.040 7.720 4.736 1.00 78.81 87 THR A C 1
ATOM 668 O O . THR A 1 87 ? -10.036 8.175 4.203 1.00 78.81 87 THR A O 1
ATOM 671 N N . ASN A 1 88 ? -11.274 7.920 6.034 1.00 77.06 88 ASN A N 1
ATOM 672 C CA . ASN A 1 88 ? -10.343 8.637 6.905 1.00 77.06 88 ASN A CA 1
ATOM 673 C C . ASN A 1 88 ? -10.383 8.029 8.314 1.00 77.06 88 ASN A C 1
ATOM 675 O O . ASN A 1 88 ? -11.067 8.562 9.196 1.00 77.06 88 ASN A O 1
ATOM 679 N N . PRO A 1 89 ? -9.730 6.871 8.526 1.00 78.56 89 PRO A N 1
ATOM 680 C CA . PRO A 1 89 ? -9.668 6.265 9.844 1.00 78.56 89 PRO A CA 1
ATOM 681 C C . PRO A 1 89 ? -8.937 7.207 10.805 1.00 78.56 89 PRO A C 1
ATOM 683 O O . PRO A 1 89 ? -7.979 7.887 10.431 1.00 78.56 89 PRO A O 1
ATOM 686 N N . GLN A 1 90 ? -9.389 7.247 12.060 1.00 73.06 90 GLN A N 1
ATOM 687 C CA . GLN A 1 90 ? -8.762 8.091 13.077 1.00 73.06 90 GLN A CA 1
ATOM 688 C C . GLN A 1 90 ? -7.260 7.790 13.192 1.00 73.06 90 GLN A C 1
ATOM 690 O O . GLN A 1 90 ? -6.827 6.640 13.062 1.00 73.06 90 GLN A O 1
ATOM 695 N N . ASN A 1 91 ? -6.471 8.836 13.453 1.00 65.88 91 ASN A N 1
ATOM 696 C CA . ASN A 1 91 ? -5.031 8.715 13.675 1.00 65.88 91 ASN A CA 1
ATOM 697 C C . ASN A 1 91 ? -4.751 7.684 14.777 1.00 65.88 91 ASN A C 1
ATOM 699 O O . ASN A 1 91 ? -5.315 7.767 15.865 1.00 65.88 91 ASN A O 1
ATOM 703 N N . GLY A 1 92 ? -3.891 6.703 14.485 1.00 78.06 92 GLY A N 1
ATOM 704 C CA . GLY A 1 92 ? -3.565 5.622 15.412 1.00 78.06 92 GLY A CA 1
ATOM 705 C C . GLY A 1 92 ? -3.330 4.284 14.715 1.00 78.06 92 GLY A C 1
ATOM 706 O O . GLY A 1 92 ? -2.988 4.227 13.533 1.00 78.06 92 GLY A O 1
ATOM 707 N N . THR A 1 93 ? -3.523 3.196 15.460 1.00 82.69 93 THR A N 1
ATOM 708 C CA . THR A 1 93 ? -3.218 1.824 15.027 1.00 82.69 93 THR A CA 1
ATOM 709 C C . THR A 1 93 ? -3.939 1.422 13.740 1.00 82.69 93 THR A C 1
ATOM 711 O O . THR A 1 93 ? -3.333 0.779 12.890 1.00 82.69 93 THR A O 1
ATOM 714 N N . VAL A 1 94 ? -5.202 1.829 13.562 1.00 85.12 94 VAL A N 1
ATOM 715 C CA . VAL A 1 94 ? -5.991 1.506 12.357 1.00 85.12 94 VAL A CA 1
ATOM 716 C C . VAL A 1 94 ? -5.406 2.187 11.122 1.00 85.12 94 VAL A C 1
ATOM 718 O O . VAL A 1 94 ? -5.160 1.515 10.127 1.00 85.12 94 VAL A O 1
ATOM 721 N N . ARG A 1 95 ? -5.112 3.493 11.193 1.00 85.12 95 ARG A N 1
ATOM 722 C CA . ARG A 1 95 ? -4.491 4.237 10.085 1.00 85.12 95 ARG A CA 1
ATOM 723 C C . ARG A 1 95 ? -3.112 3.673 9.732 1.00 85.12 95 ARG A C 1
ATOM 725 O O . ARG A 1 95 ? -2.824 3.456 8.561 1.00 85.12 95 ARG A O 1
ATOM 732 N N . ALA A 1 96 ? -2.294 3.340 10.734 1.00 86.38 96 ALA A N 1
ATOM 733 C CA . ALA A 1 96 ? -0.974 2.746 10.512 1.00 86.38 96 ALA A CA 1
ATOM 734 C C . ALA A 1 96 ? -1.056 1.363 9.834 1.00 86.38 96 ALA A C 1
ATOM 736 O O . ALA A 1 96 ? -0.313 1.088 8.892 1.00 86.38 96 ALA A O 1
ATOM 737 N N . LEU A 1 97 ? -1.984 0.508 10.281 1.00 87.56 97 LEU A N 1
ATOM 738 C CA . LEU A 1 97 ? -2.236 -0.795 9.660 1.00 87.56 97 LEU A CA 1
ATOM 739 C C . LEU A 1 97 ? -2.807 -0.655 8.243 1.00 87.56 97 LEU A C 1
ATOM 741 O O . LEU A 1 97 ? -2.434 -1.439 7.375 1.00 87.56 97 LEU A O 1
ATOM 745 N N . ALA A 1 98 ? -3.656 0.345 7.990 1.00 88.94 98 ALA A N 1
ATOM 746 C CA . ALA A 1 98 ? -4.204 0.633 6.666 1.00 88.94 98 ALA A CA 1
ATOM 747 C C . ALA A 1 98 ? -3.095 1.000 5.673 1.00 88.94 98 ALA A C 1
ATOM 749 O O . ALA A 1 98 ? -2.969 0.360 4.633 1.00 88.94 98 ALA A O 1
ATOM 750 N N . VAL A 1 99 ? -2.221 1.945 6.031 1.00 91.00 99 VAL A N 1
ATOM 751 C CA . VAL A 1 99 ? -1.065 2.333 5.201 1.00 91.00 99 VAL A CA 1
ATOM 752 C C . VAL A 1 99 ? -0.139 1.137 4.953 1.00 91.00 99 VAL A C 1
ATOM 754 O O . VAL A 1 99 ? 0.338 0.928 3.833 1.00 91.00 99 VAL A O 1
ATOM 757 N N . GLN A 1 100 ? 0.086 0.301 5.970 1.00 91.81 100 GLN A N 1
ATOM 758 C CA . GLN A 1 100 ? 0.883 -0.914 5.818 1.00 91.81 100 GLN A CA 1
ATOM 759 C C . GLN A 1 100 ? 0.222 -1.914 4.858 1.00 91.81 100 GLN A C 1
ATOM 761 O O . GLN A 1 100 ? 0.906 -2.443 3.985 1.00 91.81 100 GLN A O 1
ATOM 766 N N . ALA A 1 101 ? -1.089 -2.142 4.972 1.00 92.31 101 ALA A N 1
ATOM 767 C CA . ALA A 1 101 ? -1.833 -3.003 4.058 1.00 92.31 101 ALA A CA 1
ATOM 768 C C . ALA A 1 101 ? -1.713 -2.497 2.615 1.00 92.31 101 ALA A C 1
ATOM 770 O O . ALA A 1 101 ? -1.306 -3.264 1.745 1.00 92.31 101 ALA A O 1
ATOM 771 N N . ILE A 1 102 ? -1.937 -1.200 2.374 1.00 92.06 102 ILE A N 1
ATOM 772 C CA . ILE A 1 102 ? -1.787 -0.610 1.034 1.00 92.06 102 ILE A CA 1
ATOM 773 C C . ILE A 1 102 ? -0.369 -0.847 0.499 1.00 92.06 102 ILE A C 1
ATOM 775 O O . ILE A 1 102 ? -0.205 -1.296 -0.630 1.00 92.06 102 ILE A O 1
ATOM 779 N N . THR A 1 103 ? 0.660 -0.650 1.328 1.00 92.50 103 THR A N 1
ATOM 780 C CA . THR A 1 103 ? 2.062 -0.883 0.936 1.00 92.50 103 THR A CA 1
ATOM 781 C C . THR A 1 103 ? 2.299 -2.323 0.453 1.00 92.50 103 THR A C 1
ATOM 783 O O . THR A 1 103 ? 2.935 -2.528 -0.581 1.00 92.50 103 THR A O 1
ATOM 786 N N . TYR A 1 104 ? 1.781 -3.327 1.172 1.00 92.06 104 TYR A N 1
ATOM 787 C CA . TYR A 1 104 ? 1.920 -4.737 0.785 1.00 92.06 104 TYR A CA 1
ATOM 788 C C . TYR A 1 104 ? 1.084 -5.098 -0.447 1.00 92.06 104 TYR A C 1
ATOM 790 O O . TYR A 1 104 ? 1.581 -5.818 -1.312 1.00 92.06 104 TYR A O 1
ATOM 798 N N . GLY A 1 105 ?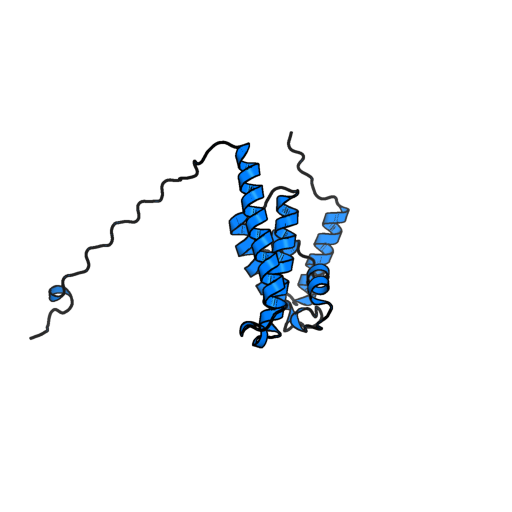 -0.147 -4.589 -0.550 1.00 91.31 105 GLY A N 1
ATOM 799 C CA . GLY A 1 105 ? -1.011 -4.830 -1.706 1.00 91.31 105 GLY A CA 1
ATOM 800 C C . GLY A 1 105 ? -0.415 -4.251 -2.990 1.00 91.31 105 GLY A C 1
ATOM 801 O O . GLY A 1 105 ? -0.332 -4.944 -4.000 1.00 91.31 105 GLY A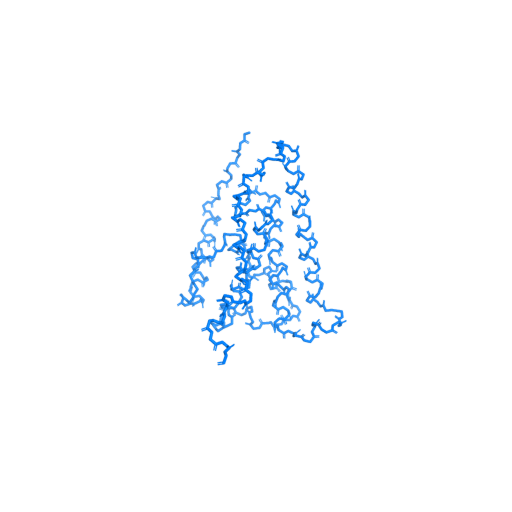 O 1
ATOM 802 N N . VAL A 1 106 ? 0.110 -3.024 -2.933 1.00 91.38 106 VAL A N 1
ATOM 803 C CA . VAL A 1 106 ? 0.803 -2.395 -4.069 1.00 91.38 106 VAL A CA 1
ATOM 804 C C . VAL A 1 106 ? 2.047 -3.189 -4.457 1.00 91.38 106 VAL A C 1
ATOM 806 O O . VAL A 1 106 ? 2.236 -3.491 -5.632 1.00 91.38 106 VAL A O 1
ATOM 809 N N . ALA A 1 107 ? 2.872 -3.594 -3.486 1.00 89.50 107 ALA A N 1
ATOM 810 C CA . ALA A 1 107 ? 4.052 -4.409 -3.768 1.00 89.50 107 ALA A CA 1
ATOM 811 C C . ALA A 1 107 ? 3.687 -5.750 -4.436 1.00 89.50 107 ALA A C 1
ATOM 813 O O . ALA A 1 107 ? 4.378 -6.181 -5.359 1.00 89.50 107 ALA A O 1
ATOM 814 N N . ALA A 1 108 ? 2.592 -6.390 -4.011 1.00 89.75 108 ALA A N 1
ATOM 815 C CA . ALA A 1 108 ? 2.094 -7.615 -4.631 1.00 89.75 108 ALA A CA 1
ATOM 816 C C . ALA A 1 108 ? 1.651 -7.384 -6.085 1.00 89.75 108 ALA A C 1
ATOM 818 O O . ALA A 1 108 ? 2.040 -8.152 -6.963 1.00 89.75 108 ALA A O 1
ATOM 819 N N . GLN A 1 109 ? 0.892 -6.316 -6.358 1.00 89.56 109 GLN A N 1
ATOM 820 C CA . GLN A 1 109 ? 0.443 -6.004 -7.720 1.00 89.56 109 GLN A CA 1
ATOM 821 C C . GLN A 1 109 ? 1.606 -5.676 -8.660 1.00 89.56 109 GLN A C 1
ATOM 823 O O . GLN A 1 109 ? 1.616 -6.140 -9.797 1.00 89.56 109 GLN A O 1
ATOM 828 N N . ILE A 1 110 ? 2.622 -4.954 -8.178 1.00 87.94 110 ILE A N 1
ATOM 829 C CA . ILE A 1 110 ? 3.834 -4.679 -8.960 1.00 87.94 110 ILE A CA 1
ATOM 830 C C . ILE A 1 110 ? 4.576 -5.975 -9.291 1.00 87.94 110 ILE A C 1
ATOM 832 O O . ILE A 1 110 ? 5.018 -6.146 -10.423 1.00 87.94 110 ILE A O 1
ATOM 836 N N . GLU A 1 111 ? 4.696 -6.908 -8.342 1.00 86.25 111 GLU A N 1
ATOM 837 C CA . GLU A 1 111 ? 5.313 -8.213 -8.610 1.00 86.25 111 GLU A CA 1
ATOM 838 C C . GLU A 1 111 ? 4.512 -9.033 -9.625 1.00 86.25 111 GLU A C 1
ATOM 840 O O . GLU A 1 111 ? 5.106 -9.623 -10.523 1.00 86.25 111 GLU A O 1
ATOM 845 N N . PHE A 1 112 ? 3.179 -9.037 -9.543 1.00 85.25 112 PHE A N 1
ATOM 846 C CA . PHE A 1 112 ? 2.345 -9.715 -10.538 1.00 85.25 112 PHE A CA 1
ATOM 847 C C . PHE A 1 112 ? 2.440 -9.084 -11.929 1.00 85.25 112 PHE A C 1
ATOM 849 O O . PHE A 1 112 ? 2.398 -9.814 -12.918 1.00 85.25 112 PHE A O 1
ATOM 856 N N . ALA A 1 113 ? 2.558 -7.758 -12.010 1.00 84.50 113 ALA A N 1
ATOM 857 C CA . ALA A 1 113 ? 2.702 -7.043 -13.273 1.00 84.50 113 ALA A CA 1
ATOM 858 C C . ALA A 1 113 ? 4.087 -7.265 -13.901 1.00 84.50 113 ALA A C 1
ATOM 860 O O . ALA A 1 113 ? 4.190 -7.482 -15.106 1.00 84.50 113 ALA A O 1
ATOM 861 N N . ALA A 1 114 ? 5.145 -7.242 -13.086 1.00 81.31 114 ALA A N 1
ATOM 862 C CA . ALA A 1 114 ? 6.521 -7.404 -13.549 1.00 81.31 114 ALA A CA 1
ATOM 863 C C . ALA A 1 114 ? 6.898 -8.867 -13.844 1.00 81.31 114 ALA A C 1
ATOM 865 O O . ALA A 1 114 ? 7.752 -9.108 -14.695 1.00 81.31 114 ALA A O 1
ATOM 866 N N . TYR A 1 115 ? 6.269 -9.834 -13.163 1.00 80.00 115 TYR A N 1
ATOM 867 C CA . TYR A 1 115 ? 6.577 -11.265 -13.276 1.00 80.00 115 TYR A CA 1
ATOM 868 C C . TYR A 1 115 ? 5.296 -12.116 -13.384 1.00 80.00 115 TYR A C 1
ATOM 870 O O . TYR A 1 115 ? 4.958 -12.848 -12.445 1.00 80.00 115 TYR A O 1
ATOM 878 N N . PRO A 1 116 ? 4.549 -12.045 -14.503 1.00 74.62 116 PRO A N 1
ATOM 879 C CA . PRO A 1 116 ? 3.271 -12.746 -14.661 1.00 74.62 116 PRO A CA 1
ATOM 880 C C . PRO A 1 116 ? 3.373 -14.269 -14.501 1.00 74.62 116 PRO A C 1
ATOM 882 O O . PRO A 1 116 ? 2.413 -14.916 -14.084 1.00 74.62 116 PRO A O 1
ATOM 885 N N . GLU A 1 117 ? 4.542 -14.855 -14.770 1.00 74.06 117 GLU A N 1
ATOM 886 C CA . GLU A 1 117 ? 4.823 -16.277 -14.566 1.00 74.06 117 GLU A CA 1
ATOM 887 C C . GLU A 1 117 ? 4.616 -16.728 -13.110 1.00 74.06 117 GLU A C 1
ATOM 889 O O . GLU A 1 117 ? 4.288 -17.889 -12.861 1.00 74.06 117 GLU A O 1
ATOM 894 N N . GLN A 1 118 ? 4.712 -15.804 -12.146 1.00 69.69 118 GLN A N 1
ATOM 895 C CA . GLN A 1 118 ? 4.434 -16.063 -10.733 1.00 69.69 118 GLN A CA 1
ATOM 896 C C . GLN A 1 118 ? 2.953 -16.377 -10.445 1.00 69.69 118 GLN A C 1
ATOM 898 O O . GLN A 1 118 ? 2.638 -16.909 -9.382 1.00 69.69 118 GLN A O 1
ATOM 903 N N . GLN A 1 119 ? 2.032 -16.099 -11.373 1.00 63.12 119 GLN A N 1
ATOM 904 C CA . GLN A 1 119 ? 0.609 -16.431 -11.224 1.00 63.12 119 GLN A CA 1
ATOM 905 C C . GLN A 1 119 ? 0.316 -17.930 -11.430 1.00 63.12 119 GLN A C 1
ATOM 907 O O . GLN A 1 119 ? -0.775 -18.391 -11.099 1.00 63.12 119 GLN A O 1
ATOM 912 N N . LEU A 1 120 ? 1.275 -18.704 -11.958 1.00 65.62 120 LEU A N 1
ATOM 913 C CA . LEU A 1 120 ? 1.084 -20.102 -12.369 1.00 65.62 120 LEU A CA 1
ATOM 914 C C . LEU A 1 120 ? 1.490 -21.149 -11.315 1.00 65.62 120 LEU A C 1
ATOM 916 O O . LEU A 1 120 ? 1.474 -22.343 -11.608 1.00 65.62 120 LEU A O 1
ATOM 920 N N . GLY A 1 121 ? 1.776 -20.734 -10.077 1.00 54.53 121 GLY A N 1
ATOM 921 C CA . GLY A 1 121 ? 1.826 -21.647 -8.927 1.00 54.53 121 GLY A CA 1
ATOM 922 C C . GLY A 1 121 ? 3.210 -22.040 -8.412 1.00 54.53 121 GLY A C 1
ATOM 923 O O . GLY A 1 121 ? 3.288 -22.879 -7.516 1.00 54.53 121 GLY A O 1
ATOM 924 N N . ASP A 1 122 ? 4.288 -21.418 -8.892 1.00 51.88 122 ASP A N 1
ATOM 925 C CA . ASP A 1 122 ? 5.550 -21.459 -8.149 1.00 51.88 122 ASP A CA 1
ATOM 926 C C . ASP A 1 122 ? 5.430 -20.622 -6.875 1.00 51.88 122 ASP A C 1
ATOM 928 O O . ASP A 1 122 ? 4.589 -19.731 -6.793 1.00 51.88 122 ASP A O 1
ATOM 932 N N . SER A 1 123 ? 6.250 -20.930 -5.868 1.00 57.31 123 SER A N 1
ATOM 933 C CA . SER A 1 123 ? 6.360 -20.269 -4.559 1.00 57.31 123 SER A CA 1
ATOM 934 C C . SER A 1 123 ? 6.666 -18.767 -4.675 1.00 57.31 123 SER A C 1
ATOM 936 O O . SER A 1 123 ? 7.761 -18.293 -4.367 1.00 57.31 123 SER A O 1
ATOM 938 N N . ALA A 1 124 ? 5.684 -18.027 -5.169 1.00 73.56 124 ALA A N 1
ATOM 939 C CA . ALA A 1 124 ? 5.807 -16.702 -5.719 1.00 73.56 124 ALA A CA 1
ATOM 940 C C . ALA A 1 124 ? 5.869 -15.677 -4.599 1.00 73.56 124 ALA A C 1
ATOM 942 O O . ALA A 1 124 ? 5.017 -15.640 -3.706 1.00 73.56 124 ALA A O 1
ATOM 943 N N . ARG A 1 125 ? 6.864 -14.798 -4.680 1.00 80.88 125 ARG A N 1
ATOM 944 C CA . ARG A 1 125 ? 6.981 -13.630 -3.807 1.00 80.88 125 ARG A CA 1
ATOM 945 C C . ARG A 1 125 ? 5.718 -12.772 -3.888 1.00 80.88 125 ARG A C 1
ATOM 947 O O . ARG A 1 125 ? 5.249 -12.314 -2.850 1.00 80.88 125 ARG A O 1
ATOM 954 N N . ALA A 1 126 ? 5.132 -12.641 -5.080 1.00 82.69 126 ALA A N 1
ATOM 955 C CA 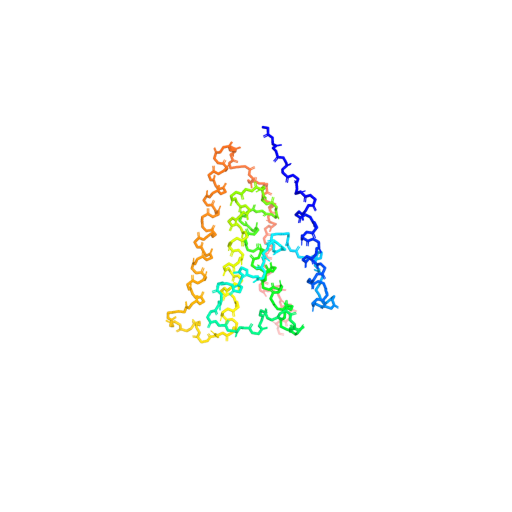. ALA A 1 126 ? 3.843 -11.985 -5.282 1.00 82.69 126 ALA A CA 1
ATOM 956 C C . ALA A 1 126 ? 2.741 -12.597 -4.396 1.00 82.69 126 ALA A C 1
ATOM 958 O O . ALA A 1 126 ? 2.046 -11.881 -3.680 1.00 82.69 126 ALA A O 1
ATOM 959 N N . GLY A 1 127 ? 2.653 -13.932 -4.349 1.00 84.06 127 GLY A N 1
ATOM 960 C CA . GLY A 1 127 ? 1.720 -14.653 -3.481 1.00 84.06 127 GLY A CA 1
ATOM 961 C C . GLY A 1 127 ? 1.997 -14.453 -1.987 1.00 84.06 127 GLY A C 1
ATOM 962 O O . GLY A 1 127 ? 1.062 -14.311 -1.206 1.00 84.06 127 GLY A O 1
ATOM 963 N N . GLN A 1 128 ? 3.267 -14.372 -1.575 1.00 88.50 128 GLN A N 1
ATOM 964 C CA . GLN A 1 128 ? 3.627 -14.074 -0.181 1.00 88.50 128 GLN A CA 1
ATOM 965 C C . GLN A 1 128 ? 3.219 -12.652 0.223 1.00 88.50 128 GLN A C 1
ATOM 967 O O . GLN A 1 128 ? 2.661 -12.455 1.302 1.00 88.50 128 GLN A O 1
ATOM 972 N N . LEU A 1 129 ? 3.469 -11.664 -0.642 1.00 90.06 129 LEU A N 1
ATOM 973 C CA . LEU A 1 129 ? 3.066 -10.273 -0.423 1.00 90.06 129 LEU A CA 1
ATOM 974 C C . LEU A 1 129 ? 1.538 -10.144 -0.388 1.00 90.06 129 LEU A C 1
ATOM 976 O O . LEU A 1 129 ? 1.008 -9.510 0.524 1.00 90.06 129 LEU A O 1
ATOM 980 N N . GLN A 1 130 ? 0.833 -10.820 -1.300 1.00 89.81 130 GLN A N 1
ATOM 981 C CA . GLN A 1 130 ? -0.630 -10.878 -1.318 1.00 89.81 130 GLN A CA 1
ATOM 982 C C . GLN A 1 130 ? -1.196 -11.568 -0.066 1.00 89.81 130 GLN A C 1
ATOM 984 O O . GLN A 1 130 ? -2.202 -11.128 0.494 1.00 89.81 130 GLN A O 1
ATOM 989 N N . GLY A 1 131 ? -0.535 -12.625 0.415 1.00 88.44 131 GLY A N 1
ATOM 990 C CA . GLY A 1 131 ? -0.878 -13.290 1.670 1.00 88.44 131 GLY A CA 1
ATOM 991 C C . GLY A 1 131 ? -0.759 -12.337 2.859 1.00 88.44 131 GLY A C 1
ATOM 992 O O . GLY A 1 131 ? -1.707 -12.192 3.624 1.00 88.44 131 GLY A O 1
ATOM 993 N N . ARG A 1 132 ? 0.357 -11.599 2.962 1.00 91.62 132 ARG A N 1
ATOM 994 C CA . ARG A 1 132 ? 0.545 -10.567 3.999 1.00 91.62 132 ARG A CA 1
ATOM 995 C C . ARG A 1 132 ? -0.467 -9.433 3.903 1.00 91.62 132 ARG A C 1
ATOM 997 O O . ARG A 1 132 ? -0.949 -8.971 4.932 1.00 91.62 132 ARG A O 1
ATOM 1004 N N . PHE A 1 133 ? -0.808 -8.999 2.694 1.00 92.50 133 PHE A N 1
ATOM 1005 C CA . PHE A 1 133 ? -1.876 -8.029 2.479 1.00 92.50 133 PHE A CA 1
ATOM 1006 C C . PHE A 1 133 ? -3.215 -8.537 3.031 1.00 92.50 133 PHE A C 1
ATOM 1008 O O . PHE A 1 133 ? -3.864 -7.840 3.809 1.00 92.50 133 PHE A O 1
ATOM 1015 N N . THR A 1 134 ? -3.583 -9.778 2.707 1.00 92.50 134 THR A N 1
ATOM 1016 C CA . THR A 1 134 ? -4.832 -10.400 3.174 1.00 92.50 134 THR A CA 1
ATOM 1017 C C . THR A 1 134 ? -4.852 -10.546 4.699 1.00 92.50 134 THR A C 1
ATOM 1019 O O . THR A 1 134 ? -5.830 -10.168 5.339 1.00 92.50 134 THR A O 1
ATOM 1022 N N . GLU A 1 135 ? -3.749 -10.998 5.306 1.00 92.25 135 GLU A N 1
ATOM 1023 C CA . GLU A 1 135 ? -3.599 -11.073 6.768 1.00 92.25 135 GLU A CA 1
ATOM 1024 C C . GLU A 1 135 ? -3.781 -9.702 7.443 1.00 92.25 135 GLU A C 1
ATOM 1026 O O . GLU A 1 135 ? -4.416 -9.597 8.495 1.00 92.25 135 GLU A O 1
ATOM 1031 N N . LEU A 1 136 ? -3.230 -8.637 6.851 1.00 90.88 136 LEU A N 1
ATOM 1032 C CA . LEU A 1 136 ? -3.381 -7.274 7.362 1.00 90.88 136 LEU A CA 1
ATOM 1033 C C . LEU A 1 136 ? -4.817 -6.764 7.215 1.00 90.88 136 LEU A C 1
ATOM 1035 O O . LEU A 1 136 ? -5.306 -6.109 8.135 1.00 90.88 136 LEU A O 1
ATOM 1039 N N . LEU A 1 137 ? -5.507 -7.087 6.117 1.00 90.19 137 LEU A N 1
ATOM 1040 C CA . LEU A 1 137 ? -6.930 -6.781 5.951 1.00 90.19 137 LEU A CA 1
ATOM 1041 C C . LEU A 1 137 ? -7.791 -7.487 7.001 1.00 90.19 137 LEU A C 1
ATOM 1043 O O . LEU A 1 137 ? -8.660 -6.856 7.601 1.00 90.19 137 LEU A O 1
ATOM 1047 N N . ASP A 1 138 ? -7.542 -8.767 7.270 1.00 88.81 138 ASP A N 1
ATOM 1048 C CA . ASP A 1 138 ? -8.272 -9.510 8.302 1.00 88.81 138 ASP A CA 1
ATOM 1049 C C . ASP A 1 138 ? -8.006 -8.946 9.696 1.00 88.81 138 ASP A C 1
ATOM 1051 O O . ASP A 1 138 ? -8.932 -8.762 10.490 1.00 88.81 138 ASP A O 1
ATOM 1055 N N . ARG A 1 139 ? -6.755 -8.570 9.977 1.00 87.38 139 ARG A N 1
ATOM 1056 C CA . ARG A 1 139 ? -6.409 -7.879 11.218 1.00 87.38 139 ARG A CA 1
ATOM 1057 C C . ARG A 1 139 ? -7.093 -6.517 11.323 1.00 87.38 139 ARG A C 1
ATOM 1059 O O . ARG A 1 139 ? -7.575 -6.177 12.397 1.00 87.38 139 ARG A O 1
ATOM 1066 N N . LEU A 1 140 ? -7.162 -5.745 10.240 1.00 86.88 140 LEU A N 1
ATOM 1067 C CA . LEU A 1 140 ? -7.889 -4.473 10.208 1.00 86.88 140 LEU A CA 1
ATOM 1068 C C . LEU A 1 140 ? -9.373 -4.676 10.509 1.00 86.88 140 LEU A C 1
ATOM 1070 O O . LEU A 1 140 ? -9.914 -3.953 11.341 1.00 86.88 140 LEU A O 1
ATOM 1074 N N . ARG A 1 141 ? -10.012 -5.686 9.906 1.00 87.50 141 ARG A N 1
ATOM 1075 C CA . ARG A 1 141 ? -11.411 -6.046 10.195 1.00 87.50 141 ARG A CA 1
ATOM 1076 C C . ARG A 1 141 ? -11.608 -6.377 11.671 1.00 87.50 141 ARG A C 1
ATOM 1078 O O . ARG A 1 141 ? -12.551 -5.872 12.272 1.00 87.50 141 ARG A O 1
ATOM 1085 N N . ALA A 1 142 ? -10.712 -7.173 12.253 1.00 85.19 142 ALA A N 1
ATOM 1086 C CA . ALA A 1 142 ? -10.763 -7.526 13.669 1.00 85.19 142 ALA A CA 1
ATOM 1087 C C . ALA A 1 142 ? -10.611 -6.292 14.573 1.00 85.19 142 ALA A C 1
ATOM 1089 O O . ALA A 1 142 ? -11.451 -6.062 15.431 1.00 85.19 142 ALA A O 1
ATOM 1090 N N . VAL A 1 143 ? -9.609 -5.443 14.326 1.00 84.00 143 VAL A N 1
ATOM 1091 C CA . VAL A 1 143 ? -9.355 -4.233 15.129 1.00 84.00 143 VAL A CA 1
ATOM 1092 C C . VAL A 1 143 ? -10.506 -3.227 15.015 1.00 84.00 143 VAL A C 1
ATOM 1094 O O . VAL A 1 143 ? -10.879 -2.602 16.006 1.00 84.00 143 VAL A O 1
ATOM 1097 N N . VAL A 1 144 ? -11.084 -3.059 13.822 1.00 81.81 144 VAL A N 1
ATOM 1098 C CA . VAL A 1 144 ? -12.258 -2.195 13.619 1.00 81.81 144 VAL A CA 1
ATOM 1099 C C . VAL A 1 144 ? -13.482 -2.769 14.338 1.00 81.81 144 VAL A C 1
ATOM 1101 O O . VAL A 1 144 ? -14.223 -2.007 14.956 1.00 81.81 144 VAL A O 1
ATOM 1104 N N . ALA A 1 145 ? -13.677 -4.091 14.314 1.00 78.69 145 ALA A N 1
ATOM 1105 C CA . ALA A 1 145 ? -14.752 -4.753 15.049 1.00 78.69 145 ALA A CA 1
ATOM 1106 C C . ALA A 1 145 ? -14.581 -4.625 16.576 1.00 78.69 145 ALA A C 1
ATOM 1108 O O . ALA A 1 145 ? -15.524 -4.233 17.252 1.00 78.69 145 ALA A O 1
ATOM 1109 N N . GLU A 1 146 ? -13.380 -4.858 17.110 1.00 74.25 146 GLU A N 1
ATOM 1110 C CA . GLU A 1 146 ? -13.047 -4.700 18.537 1.00 74.25 146 GLU A CA 1
ATOM 1111 C C . GLU A 1 146 ? -13.176 -3.238 19.000 1.00 74.25 146 GLU A C 1
ATOM 1113 O O . GLU A 1 146 ? -13.704 -2.952 20.073 1.00 74.25 146 GLU A O 1
ATOM 1118 N N . GLY A 1 147 ? -12.758 -2.276 18.171 1.00 58.97 147 GLY A N 1
ATOM 1119 C CA . GLY A 1 147 ? -12.970 -0.847 18.426 1.00 58.97 147 GLY A CA 1
ATOM 1120 C C . GLY A 1 147 ? -14.451 -0.448 18.409 1.00 58.97 147 GLY A C 1
ATOM 1121 O O . GLY A 1 147 ? -14.847 0.491 19.103 1.00 58.97 147 GLY A O 1
ATOM 1122 N N . ALA A 1 148 ? -15.280 -1.187 17.668 1.00 53.38 148 ALA A N 1
ATOM 1123 C CA . ALA A 1 148 ? -16.730 -1.051 17.676 1.00 53.38 148 ALA A CA 1
ATOM 1124 C C . ALA A 1 148 ? -17.401 -1.763 18.868 1.00 53.38 148 ALA A C 1
ATOM 1126 O O . ALA A 1 148 ? -18.534 -1.427 19.198 1.00 53.38 148 ALA A O 1
ATOM 1127 N N . GLU A 1 149 ? -16.732 -2.668 19.594 1.00 43.06 149 GLU A N 1
ATOM 1128 C CA . GLU A 1 149 ? -17.294 -3.300 20.805 1.00 43.06 149 GLU A CA 1
ATOM 1129 C C . GLU A 1 149 ? -17.421 -2.325 21.997 1.00 43.06 149 GLU A C 1
ATOM 1131 O O . GLU A 1 149 ? -18.182 -2.579 22.930 1.00 43.06 149 GLU A O 1
ATOM 1136 N N . GLY A 1 150 ? -16.775 -1.151 21.934 1.00 40.78 150 GLY A N 1
ATOM 1137 C CA . GLY A 1 150 ? -17.055 0.008 22.798 1.00 40.78 150 GLY A CA 1
ATOM 1138 C C . GLY A 1 150 ? -18.152 0.955 22.276 1.00 40.78 150 GLY A C 1
ATOM 1139 O O . GLY A 1 150 ? -18.485 1.936 22.942 1.00 40.78 150 GLY A O 1
ATOM 1140 N N . ALA A 1 151 ? -18.719 0.675 21.100 1.00 39.66 151 ALA A N 1
ATOM 1141 C CA . ALA A 1 151 ? -19.750 1.454 20.421 1.00 39.66 151 ALA A CA 1
ATOM 1142 C C . ALA A 1 151 ? -20.924 0.539 20.014 1.00 39.66 151 ALA A C 1
ATOM 1144 O O . ALA A 1 151 ? -21.027 0.071 18.884 1.00 39.66 151 ALA A O 1
ATOM 1145 N N . LEU A 1 152 ? -21.842 0.272 20.946 1.00 37.78 152 LEU A N 1
ATOM 1146 C CA . LEU A 1 152 ? -23.113 -0.404 20.637 1.00 37.78 152 LEU A CA 1
ATOM 1147 C C . LEU A 1 152 ? -23.918 0.370 19.565 1.00 37.78 152 LEU A C 1
ATOM 1149 O O . LEU A 1 152 ? -23.904 1.602 19.600 1.00 37.78 152 LEU A O 1
ATOM 1153 N N . PRO A 1 153 ? -24.801 -0.273 18.769 1.00 40.56 153 PRO A N 1
ATOM 1154 C CA . PRO A 1 153 ? -24.872 -1.669 18.334 1.00 40.56 153 PRO A CA 1
ATOM 1155 C C . PRO A 1 153 ? -24.956 -1.764 16.789 1.00 40.56 153 PRO A C 1
ATOM 1157 O O . PRO A 1 153 ? -24.854 -0.775 16.067 1.00 40.56 153 PRO A O 1
ATOM 1160 N N . ALA A 1 154 ? -25.206 -2.969 16.274 1.00 48.50 154 ALA A N 1
ATOM 1161 C CA . ALA A 1 154 ? -25.563 -3.275 14.888 1.00 48.50 154 ALA A CA 1
ATOM 1162 C C . ALA A 1 154 ? -26.817 -2.519 14.377 1.00 48.50 154 ALA A C 1
ATOM 1164 O O . ALA A 1 154 ? -27.879 -3.102 14.162 1.00 48.50 154 ALA A O 1
ATOM 1165 N N . SER A 1 155 ? -26.706 -1.213 14.149 1.00 44.41 155 SER A N 1
ATOM 1166 C CA . SER A 1 155 ? -27.766 -0.383 13.581 1.00 44.41 155 SER A CA 1
ATOM 1167 C C . SER A 1 155 ? -27.211 0.642 12.595 1.00 44.41 155 SER A C 1
ATOM 1169 O O . SER A 1 155 ? -27.483 1.832 12.689 1.00 44.41 155 SER A O 1
ATOM 1171 N N . VAL A 1 156 ? -26.480 0.159 11.592 1.00 46.78 156 VAL A N 1
ATOM 1172 C CA . VAL A 1 156 ? -26.595 0.720 10.235 1.00 46.78 156 VAL A CA 1
ATOM 1173 C C . VAL A 1 156 ? -27.095 -0.377 9.294 1.00 46.78 156 VAL A C 1
ATOM 1175 O O . VAL A 1 156 ? -26.647 -0.557 8.170 1.00 46.78 156 VAL A O 1
ATOM 1178 N N . GLY A 1 157 ? -28.119 -1.101 9.748 1.00 43.44 157 GLY A N 1
ATOM 1179 C CA . GLY A 1 157 ? -29.215 -1.465 8.861 1.00 43.44 157 GLY A CA 1
ATOM 1180 C C . GLY A 1 157 ? -30.002 -0.195 8.550 1.00 43.44 157 GLY A C 1
ATOM 1181 O O . GLY A 1 157 ? -31.123 -0.035 9.021 1.00 43.44 157 GLY A O 1
ATOM 1182 N N . GLY A 1 158 ? -29.406 0.742 7.803 1.00 38.97 158 GLY A N 1
ATOM 1183 C CA . GLY A 1 158 ? -30.210 1.759 7.130 1.00 38.97 158 GLY A CA 1
ATOM 1184 C C . GLY A 1 158 ? -31.279 1.033 6.307 1.00 38.97 158 GLY A C 1
ATOM 1185 O O . GLY A 1 158 ? -31.015 -0.095 5.870 1.00 38.97 158 GLY A O 1
ATOM 1186 N N . PRO A 1 159 ? -32.488 1.594 6.118 1.00 47.44 159 PRO A N 1
ATOM 1187 C CA . PRO A 1 159 ? -33.478 0.963 5.263 1.00 47.44 159 PRO A CA 1
ATOM 1188 C C . PRO A 1 159 ? -32.805 0.695 3.919 1.00 47.44 159 PRO A C 1
ATOM 1190 O O . PRO A 1 159 ? -32.483 1.624 3.180 1.00 47.44 159 PRO A O 1
ATOM 1193 N N . ARG A 1 160 ? -32.535 -0.584 3.622 1.00 50.72 160 ARG A N 1
ATOM 1194 C CA . ARG A 1 160 ? -32.239 -1.009 2.262 1.00 50.72 160 ARG A CA 1
ATOM 1195 C C . ARG A 1 160 ? -33.460 -0.549 1.493 1.00 50.72 160 ARG A C 1
ATOM 1197 O O . ARG A 1 160 ? -34.546 -1.084 1.722 1.00 50.72 160 ARG A O 1
ATOM 1204 N N . GLY A 1 161 ? -33.303 0.512 0.699 1.00 42.50 161 GLY A N 1
ATOM 1205 C CA . GLY A 1 161 ? -34.357 0.977 -0.186 1.00 42.50 161 GLY A CA 1
ATOM 1206 C C . GLY A 1 161 ? -34.932 -0.261 -0.852 1.00 42.50 161 GLY A C 1
ATOM 1207 O O . GLY A 1 161 ? -34.171 -1.091 -1.355 1.00 42.50 161 GLY A O 1
ATOM 1208 N N . SER A 1 162 ? -36.241 -0.468 -0.715 1.00 61.28 162 SER A N 1
ATOM 1209 C CA . SER A 1 162 ? -36.878 -1.628 -1.321 1.00 61.28 162 SER A CA 1
ATOM 1210 C C . SER A 1 162 ? -36.590 -1.545 -2.809 1.00 61.28 162 SER A C 1
ATOM 1212 O O . SER A 1 162 ? -37.041 -0.614 -3.476 1.00 61.28 162 SER A O 1
ATOM 1214 N N . PHE A 1 163 ? -35.776 -2.473 -3.308 1.00 55.78 163 PHE A N 1
ATOM 1215 C CA . PHE A 1 163 ? -35.583 -2.604 -4.738 1.00 55.78 163 PHE A CA 1
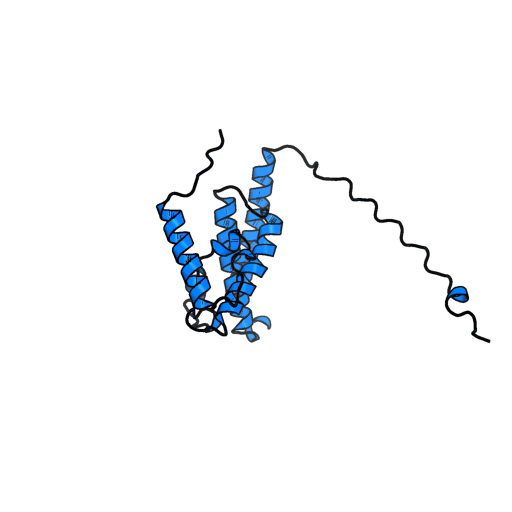ATOM 1216 C C . PHE A 1 163 ? -36.976 -2.881 -5.308 1.00 55.78 163 PHE A C 1
ATOM 1218 O O . PHE A 1 163 ? -37.649 -3.788 -4.801 1.00 55.78 163 PHE A O 1
ATOM 1225 N N . PRO A 1 164 ? -37.473 -2.081 -6.267 1.00 64.38 164 PRO A N 1
ATOM 1226 C CA . PRO A 1 164 ? -38.780 -2.341 -6.836 1.00 64.38 164 PRO A CA 1
ATOM 1227 C C . PRO A 1 164 ? -38.783 -3.781 -7.360 1.00 64.38 164 PRO A C 1
ATOM 1229 O O . PRO A 1 164 ? -37.780 -4.210 -7.944 1.00 64.38 164 PRO A O 1
ATOM 1232 N N . PRO A 1 165 ? -39.860 -4.551 -7.125 1.00 67.81 165 PRO A N 1
ATOM 1233 C CA . PRO A 1 165 ? -39.947 -5.900 -7.655 1.00 67.81 165 PRO A CA 1
ATOM 1234 C C . PRO A 1 165 ? -39.693 -5.846 -9.160 1.00 67.81 165 PRO A C 1
ATOM 1236 O O . PRO A 1 165 ? -40.159 -4.926 -9.843 1.00 67.81 165 PRO A O 1
ATOM 1239 N N . ALA A 1 166 ? -38.917 -6.808 -9.663 1.00 61.69 166 ALA A N 1
ATOM 1240 C CA . ALA A 1 166 ? -38.687 -6.942 -11.091 1.00 61.69 166 ALA A CA 1
ATOM 1241 C C . ALA A 1 166 ? -40.044 -6.898 -11.801 1.00 61.69 166 ALA A C 1
ATOM 1243 O O . ALA A 1 166 ? -40.977 -7.606 -11.411 1.00 61.69 166 ALA A O 1
ATOM 1244 N N . ARG A 1 167 ? -40.173 -6.029 -12.810 1.00 68.38 167 ARG A N 1
ATOM 1245 C CA . ARG A 1 167 ? -41.380 -6.026 -13.637 1.00 68.38 167 ARG A CA 1
ATOM 1246 C C . ARG A 1 167 ? -41.551 -7.440 -14.203 1.00 68.38 167 ARG A C 1
ATOM 1248 O O . ARG A 1 167 ? -40.543 -8.018 -14.622 1.00 68.38 167 ARG A O 1
ATOM 1255 N N . PRO A 1 168 ? -42.775 -7.994 -14.209 1.00 74.12 168 PRO A N 1
ATOM 1256 C CA . PRO A 1 168 ? -43.039 -9.261 -14.866 1.00 74.12 168 PRO A CA 1
ATOM 1257 C C . PRO A 1 168 ? -42.457 -9.218 -16.275 1.00 74.12 168 PRO A C 1
ATOM 1259 O O . PRO A 1 168 ? -42.672 -8.255 -17.014 1.00 74.12 168 PRO A O 1
ATOM 1262 N N . TYR A 1 169 ? -41.652 -10.221 -16.607 1.00 65.69 169 TYR A N 1
ATOM 1263 C CA . TYR A 1 169 ? -41.109 -10.343 -17.948 1.00 65.69 169 TYR A CA 1
ATOM 1264 C C . TYR A 1 169 ? -42.298 -10.542 -18.904 1.00 65.69 169 TYR A C 1
ATOM 1266 O O . TYR A 1 169 ? -43.139 -11.389 -18.600 1.00 65.69 169 TYR A O 1
ATOM 1274 N N . PRO A 1 170 ? -42.407 -9.796 -20.019 1.00 75.44 170 PRO A N 1
ATOM 1275 C CA . PRO A 1 170 ? -43.518 -9.961 -20.949 1.00 75.44 170 PRO A CA 1
ATOM 1276 C C . PRO A 1 170 ? -43.588 -11.403 -21.451 1.00 75.44 170 PRO A C 1
ATOM 1278 O O . PRO A 1 170 ? -42.551 -12.032 -21.737 1.00 75.44 170 PRO A O 1
ATOM 1281 N N . ASP A 1 171 ? -44.812 -11.913 -21.545 1.00 68.50 171 ASP A N 1
ATOM 1282 C CA . ASP A 1 171 ? -45.077 -13.267 -22.012 1.00 68.50 171 ASP A CA 1
ATOM 1283 C C . ASP A 1 171 ? -44.509 -13.456 -23.423 1.00 68.50 171 ASP A C 1
ATOM 1285 O O . ASP A 1 171 ? -44.411 -12.517 -24.219 1.00 68.50 171 ASP A O 1
ATOM 1289 N N . ALA A 1 172 ? -44.098 -14.680 -23.755 1.00 58.88 172 ALA A N 1
ATOM 1290 C CA . ALA A 1 172 ? -43.454 -14.961 -25.041 1.00 58.88 172 ALA A CA 1
ATOM 1291 C C . ALA A 1 172 ? -44.328 -14.554 -26.250 1.00 58.88 172 ALA A C 1
ATOM 1293 O O . ALA A 1 172 ? -43.790 -14.154 -27.280 1.00 58.88 172 ALA A O 1
ATOM 1294 N N . ALA A 1 173 ? -45.658 -14.580 -26.098 1.00 64.44 173 ALA A N 1
ATOM 1295 C CA . ALA A 1 173 ? -46.621 -14.154 -27.113 1.00 64.44 173 ALA A CA 1
ATOM 1296 C C . ALA A 1 173 ? -46.661 -12.627 -27.340 1.00 64.44 173 ALA A C 1
ATOM 1298 O O . ALA A 1 173 ? -46.986 -12.183 -28.437 1.00 64.44 173 ALA A O 1
ATOM 1299 N N . GLU A 1 174 ? -46.296 -11.819 -26.341 1.00 60.91 174 GLU A N 1
ATOM 1300 C CA . GLU A 1 174 ? -46.221 -10.353 -26.463 1.00 60.91 174 GLU A CA 1
ATOM 1301 C C . GLU A 1 174 ? -44.883 -9.882 -27.037 1.00 60.91 174 GLU A C 1
ATOM 1303 O O . GLU A 1 174 ? -44.758 -8.756 -27.516 1.00 60.91 174 GLU A O 1
ATOM 1308 N N . ARG A 1 175 ? -43.862 -10.743 -26.996 1.00 60.72 175 ARG A N 1
ATOM 1309 C CA . ARG A 1 175 ? -42.509 -10.395 -27.429 1.00 60.72 175 ARG A CA 1
ATOM 1310 C C . ARG A 1 175 ? -42.408 -10.248 -28.951 1.00 60.72 175 ARG A C 1
ATOM 1312 O O . ARG A 1 175 ? -41.580 -9.467 -29.414 1.00 60.72 175 ARG A O 1
ATOM 1319 N N . TRP A 1 176 ? -43.203 -10.999 -29.719 1.00 60.34 176 TRP A N 1
ATOM 1320 C CA . TRP A 1 176 ? -43.156 -11.046 -31.188 1.00 60.34 176 TRP A CA 1
ATOM 1321 C C . TRP A 1 176 ? -44.575 -10.950 -31.790 1.00 60.34 176 TRP A C 1
ATOM 1323 O O . TRP A 1 176 ? -45.144 -11.970 -32.192 1.00 60.34 176 TRP A O 1
ATOM 1333 N N . PRO A 1 177 ? -45.170 -9.745 -31.891 1.00 53.25 177 PRO A N 1
ATOM 1334 C CA . PRO A 1 177 ? -46.432 -9.558 -32.595 1.00 53.25 177 PRO A CA 1
ATOM 1335 C C . PRO A 1 177 ? -46.174 -9.649 -34.106 1.00 53.25 177 PRO A C 1
ATOM 1337 O O . PRO A 1 177 ? -45.919 -8.646 -34.765 1.00 53.25 177 PRO A O 1
ATOM 1340 N N . GLY A 1 178 ? -46.173 -10.867 -34.652 1.00 60.31 178 GLY A N 1
ATOM 1341 C CA . GLY A 1 178 ? -45.991 -11.071 -36.094 1.00 60.31 178 GLY A CA 1
ATOM 1342 C C . GLY A 1 178 ? -45.371 -12.392 -36.540 1.00 60.31 178 GLY A C 1
ATOM 1343 O O . GLY A 1 178 ? -44.880 -12.455 -37.659 1.00 60.31 178 GLY A O 1
ATOM 1344 N N . SER A 1 179 ? -45.370 -13.441 -35.712 1.00 55.50 179 SER A N 1
ATOM 1345 C CA . SER A 1 179 ? -44.982 -14.782 -36.182 1.00 55.50 179 SER A CA 1
ATOM 1346 C C . SER A 1 179 ? -46.213 -15.540 -36.677 1.00 55.50 179 SER A C 1
ATOM 1348 O O . SER A 1 179 ? -46.765 -16.375 -35.961 1.00 55.50 179 SER A O 1
ATOM 1350 N N . CYS A 1 180 ? -46.670 -15.199 -37.878 1.00 56.88 180 CYS A N 1
ATOM 1351 C CA . CYS A 1 180 ? -47.506 -16.035 -38.738 1.00 56.88 180 CYS A CA 1
ATOM 1352 C C . CYS A 1 180 ? -46.927 -15.960 -40.148 1.00 56.88 180 CYS A C 1
ATOM 1354 O O . CYS A 1 180 ? -46.633 -14.824 -40.582 1.00 56.88 180 CYS A O 1
#

pLDDT: mean 72.76, std 15.06, range [36.06, 92.5]

Organism: NCBI:txid1036020

Secondary structure (DSSP, 8-state):
-----PPPHHHHHHHHHHHHHHHHHTTT-S-GGGS-HHHHTS-HHHHHHHHTTS--GGG-TT-TTTHHHHHHHHHHHHHHHHHHH-SSPPTTHHHHHHHHHHHHHHHHHHHHHH-GGGGGSS--HHHHHHHHHHHHHHHHHHHHHHHHTTS-----------PPPPPPPPPHHHH-TT--

Sequence (180 aa):
MSESTTPTYAQLAEYLAYLAQLADITGGLVDLDDMRPLALEVRLASVKALLYARQSDILDQDNVEQFPFFLELLNGVAVEVESVTGTNPQNGTVRALAVQAITYGVAAQIEFAAYPEQQLGDSARAGQLQGRFTELLDRLRAVVAEGAEGALPASVGGPRGSFPPARPYPDAAERWPGSC

Foldseek 3Di:
DDPPPDPDPVRVVVLVVLVVLLCVLLVNVDDCVPAQPLLSVQDLVLLCVLVVVDDQPLSDSNPNVNVVVLRVLSRVQLVVLCVQQPSDHPPDDLSVLSSVLSSLSSSLVSQCVRPVVLVVDDPGSSVVSVVVSVVSSVVSNVVVVVVCVVPDDPPPPPPPPPDPPDDPDDDPCVVDPDDD

Radius of gyration: 22.43 Å; chains: 1; bounding box: 63×44×64 Å